Protein AF-I4Z5M4-F1 (afdb_monomer_lite)

Secondary structure (DSSP, 8-state):
-EEEEEEE-TT--EEEEEEEEEEE--TTSTT--SSPPPHHHHHHHHGGGTTT-EEEEEETTEEPP-GGGGEEEPPPEEEEE-TT-TTT---SEEEEEEEEEEEEEEEPPPPSEEEEEEEEEEETTEEEEEEEEEEEPP-

pLDDT: mean 95.05, std 5.37, range [71.88, 98.69]

Foldseek 3Di:
DAEAEDEDEFFDKDKDFLFKDKDFFDDPFLPHHNDTDDPVRRCVVGCQRAPPKDKWKDKQPHTDPDQVVQKDKDDFDKDAADQQDPRGRDHGDITDRMIMIGGMDIGGTDDAAWMKMWMKIDGDPDIDTYIYTYGYHDD

Radius of gyration: 17.6 Å; chains: 1; bounding box: 40×32×44 Å

Structure (mmCIF, N/CA/C/O backbone):
data_AF-I4Z5M4-F1
#
_entry.id   AF-I4Z5M4-F1
#
loop_
_atom_site.group_PDB
_atom_site.id
_atom_site.type_symbol
_atom_site.label_atom_id
_atom_site.label_alt_id
_atom_site.label_comp_id
_atom_site.label_asym_id
_atom_site.label_entity_id
_atom_site.label_seq_id
_atom_site.pdbx_PDB_ins_code
_atom_site.Cartn_x
_atom_site.Cartn_y
_atom_site.Cartn_z
_atom_site.occupancy
_atom_site.B_iso_or_equiv
_atom_site.auth_seq_id
_atom_site.auth_comp_id
_atom_site.auth_asym_id
_atom_site.auth_atom_id
_atom_site.pdbx_PDB_model_num
ATOM 1 N N . MET A 1 1 ? 9.535 4.067 14.294 1.00 82.12 1 MET A N 1
ATOM 2 C CA . MET A 1 1 ? 8.126 4.272 14.683 1.00 82.12 1 MET A CA 1
ATOM 3 C C . MET A 1 1 ? 7.686 5.665 14.266 1.00 82.12 1 MET A C 1
ATOM 5 O O . MET A 1 1 ? 8.376 6.635 14.562 1.00 82.12 1 MET A O 1
ATOM 9 N N . THR A 1 2 ? 6.556 5.761 13.577 1.00 94.38 2 THR A N 1
ATOM 10 C CA . THR A 1 2 ? 5.973 7.005 13.074 1.00 94.38 2 THR A CA 1
ATOM 11 C C . THR A 1 2 ? 4.581 7.185 13.666 1.00 94.38 2 THR A C 1
ATOM 13 O O . THR A 1 2 ? 3.750 6.288 13.574 1.00 94.38 2 THR A O 1
ATOM 16 N N . GLN A 1 3 ? 4.312 8.349 14.257 1.00 96.88 3 GLN A N 1
ATOM 17 C CA . GLN A 1 3 ? 3.006 8.663 14.838 1.00 96.88 3 GLN A CA 1
ATOM 18 C C . GLN A 1 3 ? 2.268 9.702 13.997 1.00 96.88 3 GLN A C 1
ATOM 20 O O . GLN A 1 3 ? 2.870 10.645 13.469 1.00 96.88 3 GLN A O 1
ATOM 25 N N . ARG A 1 4 ? 0.961 9.507 13.849 1.00 96.75 4 ARG A N 1
ATOM 26 C CA . ARG A 1 4 ? 0.053 10.395 13.124 1.00 96.75 4 ARG A CA 1
ATOM 27 C C . ARG A 1 4 ? -1.239 10.545 13.912 1.00 96.75 4 ARG A C 1
ATOM 29 O O . ARG A 1 4 ? -1.675 9.608 14.572 1.00 96.75 4 ARG A O 1
ATOM 36 N N . ALA A 1 5 ? -1.859 11.710 13.797 1.00 97.56 5 ALA A N 1
ATOM 37 C CA . ALA A 1 5 ? -3.189 11.959 14.323 1.00 97.56 5 ALA A CA 1
ATOM 38 C C . ALA A 1 5 ? -4.081 12.485 13.199 1.00 97.56 5 ALA A C 1
ATOM 40 O O . ALA A 1 5 ? -3.630 13.284 12.375 1.00 97.56 5 ALA A O 1
ATOM 41 N N . CYS A 1 6 ? -5.329 12.032 13.148 1.00 96.81 6 CYS A N 1
ATOM 42 C CA . CYS A 1 6 ? -6.310 12.551 12.203 1.00 96.81 6 CYS A CA 1
ATOM 43 C C . CYS A 1 6 ? -7.723 12.529 12.787 1.00 96.81 6 CYS A C 1
ATOM 45 O O . CYS A 1 6 ? -8.016 11.857 13.775 1.00 96.81 6 CYS A O 1
ATOM 47 N N . THR A 1 7 ? -8.610 13.300 12.166 1.00 98.12 7 THR A N 1
ATOM 48 C CA . THR A 1 7 ? -10.040 13.305 12.465 1.00 98.12 7 THR A CA 1
ATOM 49 C C . THR A 1 7 ? -10.798 12.928 11.205 1.00 98.12 7 THR A C 1
ATOM 51 O O . THR A 1 7 ? -10.510 13.461 10.133 1.00 98.12 7 THR A O 1
ATOM 54 N N . ILE A 1 8 ? -11.746 12.004 11.328 1.00 97.12 8 ILE A N 1
ATOM 55 C CA . ILE A 1 8 ? -12.544 11.497 10.210 1.00 97.12 8 ILE A CA 1
ATOM 56 C C . ILE A 1 8 ? -14.040 11.574 10.543 1.00 97.12 8 ILE A C 1
ATOM 58 O O . ILE A 1 8 ? -14.411 11.510 11.718 1.00 97.12 8 ILE A O 1
ATOM 62 N N . PRO A 1 9 ? -14.925 11.699 9.540 1.00 97.19 9 PRO A N 1
ATOM 63 C CA . PRO A 1 9 ? -16.361 11.584 9.768 1.00 97.19 9 PRO A CA 1
ATOM 64 C C . PRO A 1 9 ? -16.766 10.137 10.095 1.00 97.19 9 PRO A C 1
ATOM 66 O O . PRO A 1 9 ? -16.111 9.187 9.655 1.00 97.19 9 PRO A O 1
ATOM 69 N N . ALA A 1 10 ? -17.882 9.970 10.813 1.00 96.62 10 ALA A N 1
ATOM 70 C CA . ALA A 1 10 ? -18.506 8.665 11.031 1.00 96.62 10 ALA A CA 1
ATOM 71 C C . ALA A 1 10 ? -18.843 7.946 9.711 1.00 96.62 10 ALA A C 1
ATOM 73 O O . ALA A 1 10 ? -18.986 8.554 8.645 1.00 96.62 10 ALA A O 1
ATOM 74 N N . ASN A 1 11 ? -19.033 6.626 9.802 1.00 95.75 11 ASN A N 1
ATOM 75 C CA . ASN A 1 11 ? -19.490 5.770 8.700 1.00 95.75 11 ASN A CA 1
ATOM 76 C C . ASN A 1 11 ? -18.551 5.727 7.482 1.00 95.75 11 ASN A C 1
ATOM 78 O O . ASN A 1 11 ? -18.989 5.451 6.363 1.00 95.75 11 ASN A O 1
ATOM 82 N N . LYS A 1 12 ? -17.251 5.970 7.680 1.00 96.12 12 LYS A N 1
ATOM 83 C CA . LYS A 1 12 ? -16.227 5.774 6.648 1.00 96.12 12 LYS A CA 1
ATOM 84 C C . LYS A 1 12 ? -15.405 4.528 6.926 1.00 96.12 12 LYS A C 1
ATOM 86 O O . LYS A 1 12 ? -14.849 4.375 8.008 1.00 96.12 12 LYS A O 1
ATOM 91 N N . ALA A 1 13 ? -15.330 3.650 5.929 1.00 97.38 13 ALA A N 1
ATOM 92 C CA . ALA A 1 13 ? -14.359 2.569 5.924 1.00 97.38 13 ALA A CA 1
ATOM 93 C C . ALA A 1 13 ? -12.948 3.155 5.783 1.00 97.38 13 ALA A C 1
ATOM 95 O O . ALA A 1 13 ? -12.754 4.152 5.083 1.00 97.38 13 ALA A O 1
ATOM 96 N N . LEU A 1 14 ? -11.975 2.525 6.434 1.00 97.31 14 LEU A N 1
ATOM 97 C CA . LEU A 1 14 ? -10.570 2.907 6.337 1.00 97.31 14 LEU A CA 1
ATOM 98 C C . LEU A 1 14 ? -9.827 1.849 5.539 1.00 97.31 14 LEU A C 1
ATOM 100 O O .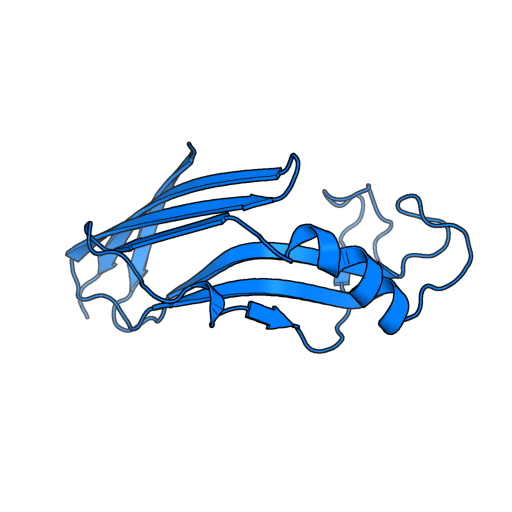 LEU A 1 14 ? -9.865 0.677 5.899 1.00 97.31 14 LEU A O 1
ATOM 104 N N . PHE A 1 15 ? -9.160 2.266 4.469 1.00 97.50 15 PHE A N 1
ATOM 105 C CA . PHE A 1 15 ? -8.356 1.401 3.617 1.00 97.50 15 PHE A CA 1
ATOM 106 C C . PHE A 1 15 ? -6.916 1.900 3.604 1.00 97.50 15 PHE A C 1
ATOM 108 O O . PHE A 1 15 ? -6.685 3.082 3.349 1.00 97.50 15 PHE A O 1
ATOM 115 N N . PHE A 1 16 ? -5.962 1.024 3.904 1.00 97.00 16 PHE A N 1
ATOM 116 C CA . PHE A 1 16 ? -4.551 1.393 3.972 1.00 97.00 16 PHE A CA 1
ATOM 117 C C . PHE A 1 16 ? -3.632 0.200 3.673 1.00 97.00 16 PHE A C 1
ATOM 119 O O . PHE A 1 16 ? -3.988 -0.945 3.979 1.00 97.00 16 PHE A O 1
ATOM 126 N N . PRO A 1 17 ? -2.449 0.450 3.082 1.00 97.12 17 PRO A N 1
ATOM 127 C CA . PRO A 1 17 ? -1.425 -0.571 2.922 1.00 97.12 17 PRO A CA 1
ATOM 128 C C . PRO A 1 17 ? -0.757 -0.875 4.264 1.00 97.12 17 PRO A C 1
ATOM 130 O O . PRO A 1 17 ? -0.435 0.032 5.032 1.00 97.12 17 PRO A O 1
ATOM 133 N N . LEU A 1 18 ? -0.494 -2.154 4.516 1.00 97.50 18 LEU A N 1
ATOM 134 C CA . LEU A 1 18 ? 0.460 -2.581 5.542 1.00 97.50 18 LEU A CA 1
ATOM 135 C C . LEU A 1 18 ? 1.887 -2.572 4.994 1.00 97.50 18 LEU A C 1
ATOM 137 O O . LEU A 1 18 ? 2.822 -2.223 5.703 1.00 97.50 18 LEU A O 1
ATOM 141 N N . LEU A 1 19 ? 2.032 -2.975 3.732 1.00 97.31 19 LEU A N 1
ATOM 142 C CA . LEU A 1 19 ? 3.251 -2.938 2.936 1.00 97.31 19 LEU A CA 1
ATOM 143 C C . LEU A 1 19 ? 2.847 -3.153 1.477 1.00 97.31 19 LEU A C 1
ATOM 145 O O . LEU A 1 19 ? 2.080 -4.074 1.189 1.00 97.31 19 LEU A O 1
ATOM 149 N N . ASN A 1 20 ? 3.365 -2.344 0.562 1.00 97.06 20 ASN A N 1
ATOM 150 C CA . ASN A 1 20 ? 3.147 -2.515 -0.869 1.00 97.06 20 ASN A CA 1
ATOM 151 C C . ASN A 1 20 ? 4.372 -2.075 -1.670 1.00 97.06 20 ASN A C 1
ATOM 153 O O . ASN A 1 20 ? 5.227 -1.338 -1.179 1.00 97.06 20 ASN A O 1
ATOM 157 N N . ALA A 1 21 ? 4.436 -2.543 -2.908 1.00 96.19 21 ALA A N 1
ATOM 158 C CA . ALA A 1 21 ? 5.428 -2.148 -3.884 1.00 96.19 21 ALA A CA 1
ATOM 159 C C . ALA A 1 21 ? 4.746 -1.961 -5.236 1.00 96.19 21 ALA A C 1
ATOM 161 O O . ALA A 1 21 ? 3.900 -2.759 -5.644 1.00 96.19 21 ALA A O 1
ATOM 162 N N . PHE A 1 22 ? 5.164 -0.925 -5.949 1.00 95.44 22 PHE A N 1
ATOM 163 C CA . PHE A 1 22 ? 4.693 -0.647 -7.292 1.00 95.44 22 PHE A CA 1
ATOM 164 C C . PHE A 1 22 ? 5.882 -0.458 -8.230 1.00 95.44 22 PHE A C 1
ATOM 166 O O . PHE A 1 22 ? 6.983 -0.110 -7.804 1.00 95.44 22 PHE A O 1
ATOM 173 N N . ALA A 1 23 ? 5.649 -0.702 -9.511 1.00 95.44 23 ALA A N 1
ATOM 174 C CA . ALA A 1 23 ? 6.594 -0.428 -10.579 1.00 95.44 23 ALA A CA 1
ATOM 175 C C . ALA A 1 23 ? 5.823 0.053 -11.802 1.00 95.44 23 ALA A C 1
ATOM 177 O O . ALA A 1 23 ? 4.648 -0.272 -11.986 1.00 95.44 23 ALA A O 1
ATOM 178 N N . PHE A 1 24 ? 6.481 0.836 -12.639 1.00 95.38 24 PHE A N 1
ATOM 179 C CA . PHE A 1 24 ? 5.900 1.352 -13.865 1.00 95.38 24 PHE A CA 1
ATOM 180 C C . PHE A 1 24 ? 6.972 1.455 -14.934 1.00 95.38 24 PHE A C 1
ATOM 182 O O . PHE A 1 24 ? 8.142 1.641 -14.619 1.00 95.38 24 PHE A O 1
ATOM 189 N N . ASP A 1 25 ? 6.565 1.314 -16.184 1.00 95.81 25 ASP A N 1
ATOM 190 C CA . ASP A 1 25 ? 7.431 1.479 -17.340 1.00 95.81 25 ASP A CA 1
ATOM 191 C C . ASP A 1 25 ? 7.715 2.967 -17.587 1.00 95.81 25 ASP A C 1
ATOM 193 O O . ASP A 1 25 ? 6.795 3.788 -17.689 1.00 95.81 25 ASP A O 1
ATOM 197 N N . SER A 1 26 ? 8.997 3.320 -17.650 1.00 93.12 26 SER A N 1
ATOM 198 C CA . SER A 1 26 ? 9.475 4.685 -17.867 1.00 93.12 26 SER A CA 1
ATOM 199 C C . SER A 1 26 ? 10.775 4.694 -18.688 1.00 93.12 26 SER A C 1
ATOM 201 O O . SER A 1 26 ? 11.838 5.025 -18.155 1.00 93.12 26 SER A O 1
ATOM 203 N N . PRO A 1 27 ? 10.727 4.336 -19.982 1.00 93.38 27 PRO A N 1
ATOM 204 C CA . PRO A 1 27 ? 11.931 4.096 -20.768 1.00 93.38 27 PRO A CA 1
ATOM 205 C C . PRO A 1 27 ? 12.832 5.328 -20.874 1.00 93.38 27 PRO A C 1
ATOM 207 O O . PRO A 1 27 ? 12.381 6.437 -21.166 1.00 93.38 27 PRO A O 1
ATOM 210 N N . GLY A 1 28 ? 14.127 5.121 -20.662 1.00 91.19 28 GLY A N 1
ATOM 211 C CA . GLY A 1 28 ? 15.175 6.134 -20.758 1.00 91.19 28 GLY A CA 1
ATOM 212 C C . GLY A 1 28 ? 15.200 7.129 -19.597 1.00 91.19 28 GLY A C 1
ATOM 213 O O . GLY A 1 28 ? 15.998 8.067 -19.622 1.00 91.19 28 GLY A O 1
ATOM 214 N N . VAL A 1 29 ? 14.348 6.948 -18.585 1.00 88.50 29 VAL A N 1
ATOM 215 C CA . VAL A 1 29 ? 14.267 7.800 -17.393 1.00 88.50 29 VAL A CA 1
ATOM 216 C C . VAL A 1 29 ? 14.122 6.943 -16.132 1.00 88.50 29 VAL A C 1
ATOM 218 O O . VAL A 1 29 ? 13.959 5.729 -16.199 1.00 88.50 29 VAL A O 1
ATOM 221 N N . CYS A 1 30 ? 14.222 7.558 -14.951 1.00 86.50 30 CYS A N 1
ATOM 222 C CA . CYS A 1 30 ? 14.070 6.860 -13.665 1.00 86.50 30 CYS A CA 1
ATOM 223 C C . CYS A 1 30 ? 15.009 5.653 -13.451 1.00 86.50 30 CYS A C 1
ATOM 225 O O . CYS A 1 30 ? 14.688 4.733 -12.703 1.00 86.50 30 CYS A O 1
ATOM 227 N N . GLY A 1 31 ? 16.167 5.628 -14.120 1.00 87.06 31 GLY A N 1
ATOM 228 C CA . GLY A 1 31 ? 17.099 4.499 -14.057 1.00 87.06 31 GLY A CA 1
ATOM 229 C C . GLY A 1 31 ? 16.707 3.284 -14.908 1.00 87.06 31 GLY A C 1
ATOM 230 O O . GLY A 1 31 ? 17.360 2.251 -14.786 1.00 87.06 31 GLY A O 1
ATOM 231 N N . GLN A 1 32 ? 15.690 3.396 -15.769 1.00 91.88 32 GLN A N 1
ATOM 232 C CA . GLN A 1 32 ? 15.381 2.398 -16.796 1.00 91.88 32 GLN A CA 1
ATOM 233 C C . GLN A 1 32 ? 16.155 2.693 -18.083 1.00 91.88 32 GLN A C 1
ATOM 235 O O . GLN A 1 32 ? 16.458 3.849 -18.400 1.00 91.88 32 GLN A O 1
ATOM 240 N N . ASP A 1 33 ? 16.486 1.641 -18.829 1.00 92.69 33 ASP A N 1
ATOM 241 C CA . ASP A 1 33 ? 17.024 1.785 -20.177 1.00 92.69 33 ASP A CA 1
ATOM 242 C C . ASP A 1 33 ? 15.927 2.246 -21.152 1.00 92.69 33 ASP A C 1
ATOM 244 O O . ASP A 1 33 ? 14.776 2.461 -20.778 1.00 92.69 33 ASP A O 1
ATOM 248 N N . ALA A 1 34 ? 16.280 2.453 -22.419 1.00 93.69 34 ALA A N 1
ATOM 249 C CA . ALA A 1 34 ? 15.317 2.881 -23.433 1.00 93.69 34 ALA A CA 1
ATOM 250 C C . ALA A 1 34 ? 14.346 1.764 -23.880 1.00 93.69 34 ALA A C 1
ATOM 252 O O . ALA A 1 34 ? 13.600 1.966 -24.838 1.00 93.69 34 ALA A O 1
ATOM 253 N N . VAL A 1 35 ? 14.368 0.587 -23.243 1.00 95.50 35 VAL A N 1
ATOM 254 C CA . VAL A 1 35 ? 13.523 -0.554 -23.595 1.00 95.50 35 VAL A CA 1
ATOM 255 C C . VAL A 1 35 ? 12.275 -0.545 -22.718 1.00 95.50 35 VAL A C 1
ATOM 257 O O . VAL A 1 35 ? 12.344 -0.409 -21.503 1.00 95.50 35 VAL A O 1
ATOM 260 N N . HIS A 1 36 ? 11.115 -0.716 -23.347 1.00 96.25 36 HIS A N 1
ATOM 261 C CA . HIS A 1 36 ? 9.852 -0.853 -22.628 1.00 96.25 36 HIS A CA 1
ATOM 262 C C . HIS A 1 36 ? 9.810 -2.142 -21.802 1.00 96.25 36 HIS A C 1
ATOM 264 O O . HIS A 1 36 ? 10.107 -3.228 -22.309 1.00 96.25 36 HIS A O 1
ATOM 270 N N . VAL A 1 37 ? 9.357 -2.031 -20.555 1.00 96.62 37 VAL A N 1
ATOM 271 C CA . VAL A 1 37 ? 9.191 -3.160 -19.635 1.00 96.62 37 VAL A CA 1
ATOM 272 C C . VAL A 1 37 ? 7.763 -3.702 -19.714 1.00 96.62 37 VAL A C 1
ATOM 274 O O . VAL A 1 37 ? 6.778 -2.970 -19.590 1.00 96.62 37 VAL A O 1
ATOM 277 N N . SER A 1 38 ? 7.622 -5.016 -19.909 1.00 97.56 38 SER A N 1
ATOM 278 C CA . SER A 1 38 ? 6.302 -5.646 -19.997 1.00 97.56 38 SER A CA 1
ATOM 279 C C . SER A 1 38 ? 5.585 -5.671 -18.640 1.00 97.56 38 SER A C 1
ATOM 281 O O . SER A 1 38 ? 6.215 -5.691 -17.584 1.00 97.56 38 SER A O 1
ATOM 283 N N . VAL A 1 39 ? 4.248 -5.758 -18.642 1.00 98.25 39 VAL A N 1
ATOM 284 C CA . VAL A 1 39 ? 3.457 -5.926 -17.403 1.00 98.25 39 VAL A CA 1
ATOM 285 C C . VAL A 1 39 ? 3.937 -7.136 -16.598 1.00 98.25 39 VAL A C 1
ATOM 287 O O . VAL A 1 39 ? 4.038 -7.055 -15.377 1.00 98.25 39 VAL A O 1
ATOM 290 N N . THR A 1 40 ? 4.240 -8.252 -17.264 1.00 98.25 40 THR A N 1
ATOM 291 C CA . THR A 1 40 ? 4.730 -9.472 -16.609 1.00 98.25 40 THR A CA 1
ATOM 292 C C . THR A 1 40 ? 6.064 -9.231 -15.914 1.00 98.25 40 THR A C 1
ATOM 294 O O . THR A 1 40 ? 6.233 -9.634 -14.764 1.00 98.25 40 THR A O 1
ATOM 297 N N . ASP A 1 41 ? 6.987 -8.530 -16.569 1.00 97.81 41 ASP A N 1
ATOM 298 C CA . ASP A 1 41 ? 8.295 -8.228 -15.989 1.00 97.81 41 ASP A CA 1
ATOM 299 C C . ASP A 1 41 ? 8.164 -7.247 -14.824 1.00 97.81 41 ASP A C 1
ATOM 301 O O . ASP A 1 41 ? 8.738 -7.485 -13.765 1.00 97.81 41 ASP A O 1
ATOM 305 N N . LEU A 1 42 ? 7.313 -6.222 -14.943 1.00 98.00 42 LEU A N 1
ATOM 306 C CA . LEU A 1 42 ? 6.996 -5.323 -13.830 1.00 98.00 42 LEU A CA 1
ATOM 307 C C . LEU A 1 42 ? 6.421 -6.084 -12.621 1.00 98.00 42 LEU A C 1
ATOM 309 O O . LEU A 1 42 ? 6.790 -5.804 -11.480 1.00 98.00 42 LEU A O 1
ATOM 313 N N . ARG A 1 43 ? 5.549 -7.080 -12.841 1.00 98.19 43 ARG A N 1
ATOM 314 C CA . ARG A 1 43 ? 5.015 -7.939 -11.764 1.00 98.19 43 ARG A CA 1
ATOM 315 C C . ARG A 1 43 ? 6.108 -8.781 -11.115 1.00 98.19 43 ARG A C 1
ATOM 317 O O . ARG A 1 43 ? 6.156 -8.873 -9.889 1.00 98.19 43 ARG A O 1
ATOM 324 N N . THR A 1 44 ? 6.995 -9.359 -11.921 1.00 97.88 44 THR A N 1
ATOM 325 C CA . THR A 1 44 ? 8.164 -10.101 -11.437 1.00 97.88 44 THR A CA 1
ATOM 326 C C . THR A 1 44 ? 9.100 -9.206 -10.625 1.00 97.88 44 THR A C 1
ATOM 328 O O . THR A 1 44 ? 9.618 -9.650 -9.603 1.00 97.88 44 THR A O 1
ATOM 331 N N . LEU A 1 45 ? 9.271 -7.942 -11.020 1.00 95.81 45 LEU A N 1
ATOM 332 C CA . LEU A 1 45 ? 10.110 -6.973 -10.314 1.00 95.81 45 LEU A CA 1
ATOM 333 C C . LEU A 1 45 ? 9.559 -6.610 -8.927 1.00 95.81 45 LEU A C 1
ATOM 335 O O . LEU A 1 45 ? 10.338 -6.512 -7.979 1.00 95.81 45 LEU A O 1
ATOM 339 N N . VAL A 1 46 ? 8.240 -6.433 -8.773 1.00 96.75 46 VAL A N 1
ATOM 340 C CA . VAL A 1 46 ? 7.646 -6.048 -7.473 1.00 96.75 46 VAL A CA 1
ATOM 341 C C . VAL A 1 46 ? 7.446 -7.228 -6.520 1.00 96.75 46 VAL A C 1
ATOM 343 O O . VAL A 1 46 ? 7.497 -7.052 -5.304 1.00 96.75 46 VAL A O 1
ATOM 346 N N . ALA A 1 47 ? 7.251 -8.446 -7.034 1.00 96.69 47 ALA A N 1
ATOM 347 C CA . ALA A 1 47 ? 6.890 -9.605 -6.215 1.00 96.69 47 ALA A CA 1
ATOM 348 C C . ALA A 1 47 ? 7.858 -9.919 -5.046 1.00 96.69 47 ALA A C 1
ATOM 350 O O . ALA A 1 47 ? 7.358 -10.265 -3.966 1.00 96.69 47 ALA A O 1
ATOM 351 N N . PRO A 1 48 ? 9.197 -9.798 -5.179 1.00 96.31 48 PRO A N 1
ATOM 352 C CA . PRO A 1 48 ? 10.136 -10.033 -4.077 1.00 96.31 48 PRO A CA 1
ATOM 353 C C . PRO A 1 48 ? 9.989 -9.040 -2.919 1.00 96.31 48 PRO A C 1
ATOM 355 O O . PRO A 1 48 ? 10.247 -9.396 -1.772 1.00 96.31 48 PRO A O 1
ATOM 358 N N . TRP 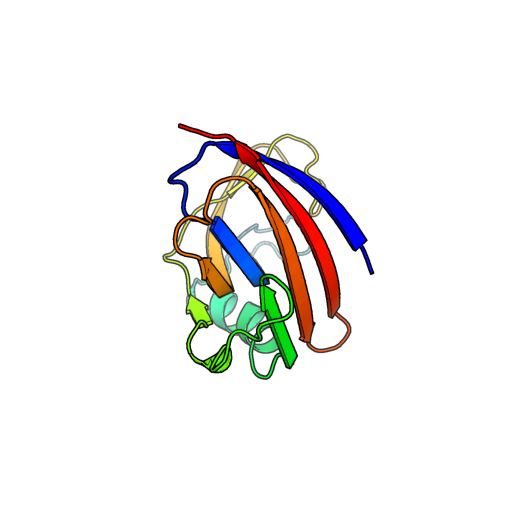A 1 49 ? 9.514 -7.823 -3.194 1.00 95.31 49 TRP A N 1
ATOM 359 C CA . TRP A 1 49 ? 9.291 -6.785 -2.182 1.00 95.31 49 TRP A CA 1
ATOM 360 C C . TRP A 1 49 ? 8.050 -7.031 -1.326 1.00 95.31 49 TRP A C 1
ATOM 362 O O . TRP A 1 49 ? 7.868 -6.360 -0.320 1.00 95.31 49 TRP A O 1
ATOM 372 N N . VAL A 1 50 ? 7.221 -8.010 -1.689 1.00 97.00 50 VAL A N 1
ATOM 373 C CA . VAL A 1 50 ? 5.961 -8.323 -0.998 1.00 97.00 50 VAL A CA 1
ATOM 374 C C . VAL A 1 50 ? 5.954 -9.759 -0.472 1.00 97.00 50 VAL A C 1
ATOM 376 O O . VAL A 1 50 ? 5.421 -10.048 0.597 1.00 97.00 50 VAL A O 1
ATOM 379 N N . THR A 1 51 ? 6.543 -10.693 -1.218 1.00 96.19 51 THR A N 1
ATOM 380 C CA . THR A 1 51 ? 6.450 -12.130 -0.928 1.00 96.19 51 THR A CA 1
ATOM 381 C C . THR A 1 51 ? 7.224 -12.509 0.330 1.00 96.19 51 THR A C 1
ATOM 383 O O . THR A 1 51 ? 8.446 -12.457 0.346 1.00 96.19 51 THR A O 1
ATOM 386 N N . GLY A 1 52 ? 6.516 -12.970 1.363 1.00 95.06 52 GLY A N 1
ATOM 387 C CA . GLY A 1 52 ? 7.126 -13.332 2.646 1.00 95.06 52 GLY A CA 1
ATOM 388 C C . GLY A 1 52 ? 7.266 -12.160 3.621 1.00 95.06 52 GLY A C 1
ATOM 389 O O . GLY A 1 52 ? 7.958 -12.306 4.626 1.00 95.06 52 GLY A O 1
ATOM 390 N N . ALA A 1 53 ? 6.605 -11.029 3.346 1.00 97.12 53 ALA A N 1
ATOM 391 C CA . ALA A 1 53 ? 6.581 -9.886 4.249 1.00 97.12 53 ALA A CA 1
ATOM 392 C C . ALA A 1 53 ? 6.095 -10.271 5.657 1.00 97.12 53 ALA A C 1
ATOM 394 O O . ALA A 1 53 ? 5.135 -11.027 5.829 1.00 97.12 53 ALA A O 1
ATOM 395 N N . GLN A 1 54 ? 6.744 -9.700 6.669 1.00 98.00 54 GLN A N 1
ATOM 396 C CA . GLN A 1 54 ? 6.323 -9.796 8.062 1.00 98.00 54 GLN A CA 1
ATOM 397 C C . GLN A 1 54 ? 5.349 -8.661 8.361 1.00 98.00 54 GLN A C 1
ATOM 399 O O . GLN A 1 54 ? 5.674 -7.494 8.141 1.00 98.00 54 GLN A O 1
ATOM 404 N N . LEU A 1 55 ? 4.154 -8.999 8.846 1.00 98.44 55 LEU A N 1
ATOM 405 C CA . LEU A 1 55 ? 3.054 -8.052 9.016 1.00 98.44 55 LEU A CA 1
ATOM 406 C C . LEU A 1 55 ? 2.471 -8.145 10.424 1.00 98.44 55 LEU A C 1
ATOM 408 O O . LEU A 1 55 ? 2.262 -9.240 10.951 1.00 98.44 55 LEU A O 1
ATOM 412 N N . SER A 1 56 ? 2.132 -6.995 10.995 1.00 98.50 56 SER A N 1
ATOM 413 C CA . SER A 1 56 ? 1.299 -6.891 12.191 1.00 98.50 56 SER A CA 1
ATOM 414 C C . SER A 1 56 ? 0.314 -5.738 12.011 1.00 98.50 56 SER A C 1
ATOM 416 O O . SER A 1 56 ? 0.625 -4.732 11.377 1.00 98.50 56 SER A O 1
ATOM 418 N N . ALA A 1 57 ? -0.903 -5.888 12.526 1.00 98.62 57 ALA A N 1
ATOM 419 C CA . ALA A 1 57 ? -1.894 -4.822 12.533 1.00 98.62 57 ALA A CA 1
ATOM 420 C C . ALA A 1 57 ? -2.871 -5.030 13.688 1.00 98.62 57 ALA A C 1
ATOM 422 O O . ALA A 1 57 ? -3.274 -6.160 13.974 1.00 98.62 57 ALA A O 1
ATOM 423 N N . GLN A 1 58 ? -3.275 -3.944 14.334 1.00 98.69 58 GLN A N 1
ATOM 424 C CA . GLN A 1 58 ? -4.239 -3.957 15.425 1.00 98.69 58 GLN A CA 1
ATOM 425 C C . GLN A 1 58 ? -5.068 -2.674 15.461 1.00 98.69 58 GLN A C 1
ATOM 427 O O . GLN A 1 58 ? -4.606 -1.605 15.056 1.00 98.69 58 GLN A O 1
ATOM 432 N N . VAL A 1 59 ? -6.282 -2.797 15.992 1.00 98.62 59 VAL A N 1
ATOM 433 C CA . VAL A 1 59 ? -7.187 -1.680 16.281 1.00 98.62 59 VAL A CA 1
ATOM 434 C C . VAL A 1 59 ? -7.537 -1.750 17.759 1.00 98.62 59 VAL A C 1
ATOM 436 O O . VAL A 1 59 ? -7.977 -2.796 18.227 1.00 98.62 59 VAL A O 1
ATOM 439 N N . ASP A 1 60 ? -7.284 -0.678 18.504 1.00 98.50 60 ASP A N 1
ATOM 440 C CA . ASP A 1 60 ? -7.537 -0.578 19.949 1.00 98.50 60 ASP A CA 1
ATOM 441 C C . ASP A 1 60 ? -6.918 -1.737 20.753 1.00 98.50 60 ASP A C 1
ATOM 443 O O . ASP A 1 60 ? -7.502 -2.273 21.692 1.00 98.50 60 ASP A O 1
ATOM 447 N N . GLY A 1 61 ? -5.718 -2.164 20.343 1.00 98.12 61 GLY A N 1
ATOM 448 C CA . GLY A 1 61 ? -4.997 -3.290 20.945 1.00 98.12 61 GLY A CA 1
ATOM 449 C C . GLY A 1 61 ? -5.516 -4.678 20.552 1.00 98.12 61 GLY A C 1
ATOM 450 O O . GLY A 1 61 ? -4.956 -5.677 20.996 1.00 98.12 61 GLY A O 1
ATOM 451 N N . VAL A 1 62 ? -6.550 -4.773 19.708 1.00 98.50 62 VAL A N 1
ATOM 452 C CA . VAL A 1 62 ? -7.079 -6.042 19.193 1.00 98.50 62 VAL A CA 1
ATOM 453 C C . VAL A 1 62 ? -6.390 -6.396 17.868 1.00 98.50 62 VAL A C 1
ATOM 455 O O . VAL A 1 62 ? -6.551 -5.662 16.887 1.00 98.50 62 VAL A O 1
ATOM 458 N N . PRO A 1 63 ? -5.648 -7.520 17.787 1.00 98.56 63 PRO A N 1
ATOM 459 C CA . PRO A 1 63 ? -4.945 -7.904 16.565 1.00 98.56 63 PRO A CA 1
ATOM 460 C C . PRO A 1 63 ? -5.889 -8.288 15.423 1.00 98.56 63 PRO A C 1
ATOM 462 O O . PRO A 1 63 ? -6.824 -9.075 15.604 1.00 98.56 63 PRO A O 1
ATOM 465 N N . ILE A 1 64 ? -5.574 -7.820 14.217 1.00 98.31 64 ILE A N 1
ATOM 466 C CA . ILE A 1 64 ? -6.180 -8.297 12.974 1.00 98.31 64 ILE A CA 1
ATOM 467 C C . ILE A 1 64 ? -5.437 -9.565 12.556 1.00 98.31 64 ILE A C 1
ATOM 469 O O . ILE A 1 64 ? -4.234 -9.549 12.302 1.00 98.31 64 ILE A O 1
ATOM 473 N N . ARG A 1 65 ? -6.154 -10.687 12.510 1.00 97.38 65 ARG A N 1
ATOM 474 C CA . ARG A 1 65 ? -5.583 -11.994 12.161 1.00 97.38 65 ARG A CA 1
ATOM 475 C C . ARG A 1 65 ? -5.668 -12.256 10.663 1.00 97.38 65 ARG A C 1
ATOM 477 O O . ARG A 1 65 ? -6.489 -11.667 9.967 1.00 97.38 65 ARG A O 1
ATOM 484 N N . HIS A 1 66 ? -4.876 -13.223 10.212 1.00 96.62 66 HIS A N 1
ATOM 485 C CA . HIS A 1 66 ? -4.878 -13.728 8.841 1.00 96.62 66 HIS A CA 1
ATOM 486 C C . HIS A 1 66 ? -4.511 -12.686 7.774 1.00 96.62 66 HIS A C 1
ATOM 488 O O . HIS A 1 66 ? -5.085 -12.670 6.682 1.00 96.62 66 HIS A O 1
ATOM 494 N N . LEU A 1 67 ? -3.564 -11.799 8.098 1.00 97.75 67 LEU A N 1
ATOM 495 C CA . LEU A 1 67 ? -3.109 -10.729 7.205 1.00 97.75 67 LEU A CA 1
ATOM 496 C C . LEU A 1 67 ? -2.531 -11.272 5.893 1.00 97.75 67 LEU A C 1
ATOM 498 O O . LEU A 1 67 ? -2.632 -10.610 4.865 1.00 97.75 67 LEU A O 1
ATOM 502 N N . GLU A 1 68 ? -2.017 -12.504 5.890 1.00 94.88 68 GLU A N 1
ATOM 503 C CA . GLU A 1 68 ? -1.539 -13.201 4.696 1.00 94.88 68 GLU A CA 1
ATOM 504 C C . GLU A 1 68 ? -2.610 -13.343 3.601 1.00 94.88 68 GLU A C 1
ATOM 506 O O . GLU A 1 68 ? -2.282 -13.461 2.421 1.00 94.88 68 GLU A O 1
ATOM 511 N N . ARG A 1 69 ? -3.896 -13.296 3.972 1.00 96.50 69 ARG A N 1
ATOM 512 C CA . ARG A 1 69 ? -5.029 -13.381 3.039 1.00 96.50 69 ARG A CA 1
ATOM 513 C C . ARG A 1 69 ? -5.363 -12.052 2.372 1.00 96.50 69 ARG A C 1
ATOM 515 O O . ARG A 1 69 ? -6.217 -12.023 1.491 1.00 96.50 69 ARG A O 1
ATOM 522 N N . PHE A 1 70 ? -4.735 -10.962 2.803 1.00 97.50 70 PHE A N 1
ATOM 523 C CA . PHE A 1 70 ? -5.033 -9.609 2.341 1.00 97.50 70 PHE A CA 1
ATOM 524 C C . PHE A 1 70 ? -4.040 -9.092 1.297 1.00 97.50 70 PHE A C 1
ATOM 526 O O . PHE A 1 70 ? -3.964 -7.885 1.060 1.00 97.50 70 PHE A O 1
ATOM 533 N N . ARG A 1 71 ? -3.283 -9.995 0.658 1.00 97.69 71 ARG A N 1
ATOM 534 C CA . ARG A 1 71 ? -2.478 -9.646 -0.513 1.00 97.69 71 ARG A CA 1
ATOM 535 C C . ARG A 1 71 ? -3.392 -9.319 -1.687 1.00 97.69 71 ARG A C 1
ATOM 537 O O . ARG A 1 71 ? -4.311 -10.080 -1.989 1.00 97.69 71 ARG A O 1
ATOM 544 N N . HIS A 1 72 ? -3.114 -8.223 -2.373 1.00 97.75 72 HIS A N 1
ATOM 545 C CA . HIS A 1 72 ? -3.822 -7.824 -3.573 1.00 97.75 72 HIS A CA 1
ATOM 546 C C . HIS A 1 72 ? -2.840 -7.329 -4.630 1.00 97.75 72 HIS A C 1
ATOM 548 O O . HIS A 1 72 ? -1.928 -6.563 -4.335 1.00 97.75 72 HIS A O 1
ATOM 554 N N . GLN A 1 73 ? -3.068 -7.762 -5.867 1.00 97.56 73 GLN A N 1
ATOM 555 C CA . GLN A 1 73 ? -2.406 -7.231 -7.047 1.00 97.56 73 GLN A CA 1
ATOM 556 C C . GLN A 1 73 ? -3.378 -6.305 -7.764 1.00 97.56 73 GLN A C 1
ATOM 558 O O . GLN A 1 73 ? -4.500 -6.705 -8.073 1.00 97.56 73 GLN A O 1
ATOM 563 N N . SER A 1 74 ? -2.942 -5.079 -8.037 1.00 98.06 74 SER A N 1
ATOM 564 C CA . SER A 1 74 ? -3.741 -4.102 -8.769 1.00 98.06 74 SER A CA 1
ATOM 565 C C . SER A 1 74 ? -4.124 -4.608 -10.164 1.00 98.06 74 SER A C 1
ATOM 567 O O . SER A 1 74 ? -3.450 -5.459 -10.743 1.00 98.06 74 SER A O 1
ATOM 569 N N . VAL A 1 75 ? -5.119 -3.986 -10.792 1.00 98.06 75 VAL A N 1
ATOM 570 C CA . VAL A 1 75 ? -5.184 -3.972 -12.264 1.00 98.06 75 VAL A CA 1
ATOM 571 C C . VAL A 1 75 ? -4.003 -3.176 -12.838 1.00 98.06 75 VAL A C 1
ATOM 573 O O . VAL A 1 75 ? -3.312 -2.475 -12.098 1.00 98.06 75 VAL A O 1
ATOM 576 N N . VAL A 1 76 ? -3.735 -3.282 -14.141 1.00 98.38 76 VAL A N 1
ATOM 577 C CA . VAL A 1 76 ? -2.757 -2.396 -14.797 1.00 98.38 76 VAL A CA 1
ATOM 578 C C . VAL A 1 76 ? -3.310 -0.973 -14.808 1.00 98.38 76 VAL A C 1
ATOM 580 O O . VAL A 1 76 ? -4.486 -0.770 -15.107 1.00 98.38 76 VAL A O 1
ATOM 583 N N . PHE A 1 77 ? -2.470 0.002 -14.478 1.00 97.81 77 PHE A N 1
ATOM 584 C CA . PHE A 1 77 ? -2.831 1.419 -14.463 1.00 97.81 77 PHE A CA 1
ATOM 585 C C . PHE A 1 77 ? -1.711 2.277 -15.064 1.00 97.81 77 PHE A C 1
ATOM 587 O O . PHE A 1 77 ? -0.740 1.754 -15.610 1.00 97.81 77 PHE A O 1
ATOM 594 N N . SER A 1 78 ? -1.861 3.596 -14.990 1.00 96.19 78 SER A N 1
ATOM 595 C CA . SER A 1 78 ? -0.855 4.577 -15.397 1.00 96.19 78 SER A CA 1
ATOM 596 C C . SER A 1 78 ? -0.623 5.594 -14.286 1.00 96.19 78 SER A C 1
ATOM 598 O O . SER A 1 78 ? -1.542 5.903 -13.527 1.00 96.19 78 SER A O 1
ATOM 600 N N . ILE A 1 79 ? 0.582 6.152 -14.220 1.00 91.62 79 ILE A N 1
ATOM 601 C CA . ILE A 1 79 ? 0.962 7.164 -13.233 1.00 91.62 79 ILE A CA 1
ATOM 602 C C . ILE A 1 79 ? 1.184 8.484 -13.954 1.00 91.62 79 ILE A C 1
ATOM 604 O O . ILE A 1 79 ? 2.019 8.572 -14.850 1.00 91.62 79 ILE A O 1
ATOM 608 N N . SER A 1 80 ? 0.447 9.514 -13.551 1.00 91.38 80 SER A N 1
ATOM 609 C CA . SER A 1 80 ? 0.686 10.884 -14.001 1.00 91.38 80 SER A CA 1
ATOM 610 C C . SER A 1 80 ? 1.505 11.621 -12.951 1.00 91.38 80 SER A C 1
ATOM 612 O O . SER A 1 80 ? 1.099 11.699 -11.790 1.00 91.38 80 SER A O 1
ATOM 614 N N . THR A 1 81 ? 2.651 12.158 -13.355 1.00 87.44 81 THR A N 1
ATOM 615 C CA . THR A 1 81 ? 3.581 12.835 -12.448 1.00 87.44 81 THR A CA 1
ATOM 616 C C . THR A 1 81 ? 3.648 14.328 -12.773 1.00 87.44 81 THR A C 1
ATOM 618 O O . THR A 1 81 ? 3.559 14.715 -13.944 1.00 87.44 81 THR A O 1
ATOM 621 N N . PRO A 1 82 ? 3.761 15.209 -11.762 1.00 85.38 82 PRO A N 1
ATOM 622 C CA . PRO A 1 82 ? 4.16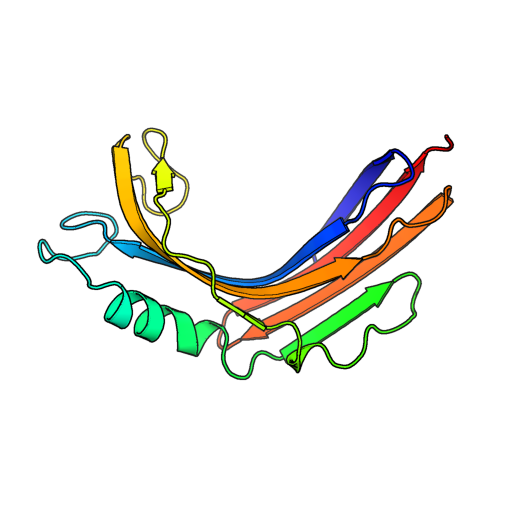6 16.588 -11.997 1.00 85.38 82 PRO A CA 1
ATOM 623 C C . PRO A 1 82 ? 5.655 16.640 -12.375 1.00 85.38 82 PRO A C 1
ATOM 625 O O . PRO A 1 82 ? 6.393 15.681 -12.151 1.00 85.38 82 PRO A O 1
ATOM 628 N N . ASN A 1 83 ? 6.114 17.777 -12.906 1.00 79.38 83 ASN A N 1
ATOM 629 C CA . ASN A 1 83 ? 7.546 17.992 -13.127 1.00 79.38 83 ASN A CA 1
ATOM 630 C C . ASN A 1 83 ? 8.309 17.869 -11.802 1.00 79.38 83 ASN A C 1
ATOM 632 O O . ASN A 1 83 ? 7.995 18.578 -10.845 1.00 79.38 83 ASN A O 1
ATOM 636 N N . GLY A 1 84 ? 9.332 17.016 -11.787 1.00 71.88 84 GLY A N 1
ATOM 637 C CA . GLY A 1 84 ? 10.220 16.845 -10.642 1.00 71.88 84 GLY A CA 1
ATOM 638 C C . GLY A 1 84 ? 9.579 16.114 -9.469 1.00 71.88 84 GLY A C 1
ATOM 639 O O . GLY A 1 84 ? 9.630 16.571 -8.328 1.00 71.88 84 GLY A O 1
ATOM 640 N N . ASP A 1 85 ? 8.939 14.986 -9.764 1.00 76.38 85 ASP A N 1
ATOM 641 C CA . ASP A 1 85 ? 8.323 14.144 -8.747 1.00 76.38 85 ASP A CA 1
ATOM 642 C C . ASP A 1 85 ? 9.305 13.596 -7.693 1.00 76.38 85 ASP A C 1
ATOM 644 O O . ASP A 1 85 ? 10.529 13.617 -7.836 1.00 76.38 85 ASP A O 1
ATOM 648 N N . LEU A 1 86 ? 8.734 13.080 -6.602 1.00 73.50 86 LEU A N 1
ATOM 649 C CA . LEU A 1 86 ? 9.484 12.560 -5.455 1.00 73.50 86 LEU A CA 1
ATOM 650 C C . LEU A 1 86 ? 10.157 11.205 -5.715 1.00 73.50 86 LEU A C 1
ATOM 652 O O . LEU A 1 86 ? 10.876 10.722 -4.842 1.00 73.50 86 LEU A O 1
ATOM 656 N N . PHE A 1 87 ? 9.904 10.568 -6.859 1.00 74.25 87 PHE A N 1
ATOM 657 C CA . PHE A 1 87 ? 10.423 9.232 -7.137 1.00 74.25 87 PHE A CA 1
ATOM 658 C C . PHE A 1 87 ? 11.827 9.313 -7.723 1.00 74.25 87 PHE A C 1
ATOM 660 O O . PHE A 1 87 ? 12.778 8.775 -7.161 1.00 74.25 87 PHE A O 1
ATOM 667 N N . CYS A 1 88 ? 11.959 10.004 -8.850 1.00 82.31 88 CYS A N 1
ATOM 668 C CA . CYS A 1 88 ? 13.205 10.053 -9.609 1.00 82.31 88 CYS A CA 1
ATOM 669 C C . CYS A 1 88 ? 13.292 11.312 -10.477 1.00 82.31 88 CYS A C 1
ATOM 671 O O . CYS A 1 88 ? 14.004 11.322 -11.482 1.00 82.31 88 CYS A O 1
ATOM 673 N N . ASN A 1 89 ? 12.593 12.380 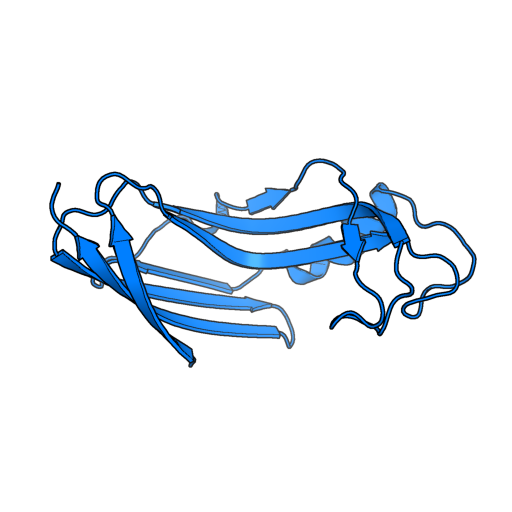-10.067 1.00 84.75 89 ASN A N 1
ATOM 674 C CA . ASN A 1 89 ? 12.561 13.664 -10.755 1.00 84.75 89 ASN A CA 1
ATOM 675 C C . ASN A 1 89 ? 12.068 13.521 -12.207 1.00 84.75 89 ASN A C 1
ATOM 677 O O . ASN A 1 89 ? 12.687 14.037 -13.141 1.00 84.75 89 ASN A O 1
ATOM 681 N N . LEU A 1 90 ? 10.970 12.779 -12.400 1.00 86.62 90 LEU A N 1
ATOM 682 C CA . LEU A 1 90 ? 10.426 12.511 -13.730 1.00 86.62 90 LEU A CA 1
ATOM 683 C C . LEU A 1 90 ? 9.970 13.795 -14.439 1.00 86.62 90 LEU A C 1
ATOM 685 O O . LEU A 1 90 ? 9.424 14.705 -13.801 1.00 86.62 90 LEU A O 1
ATOM 689 N N . PRO A 1 91 ? 10.122 13.854 -15.775 1.00 87.31 91 PRO A N 1
ATOM 690 C CA . PRO A 1 91 ? 9.390 14.808 -16.595 1.00 87.31 91 PRO A CA 1
ATOM 691 C C . PRO A 1 91 ? 7.882 14.665 -16.381 1.00 87.31 91 PRO A C 1
ATOM 693 O O . PRO A 1 91 ? 7.385 13.542 -16.253 1.00 87.31 91 PRO A O 1
ATOM 696 N N . GLN A 1 92 ? 7.154 15.782 -16.414 1.00 90.69 92 GLN A N 1
ATOM 697 C CA . GLN A 1 92 ? 5.695 15.771 -16.388 1.00 90.69 92 GLN A CA 1
ATOM 698 C C . GLN A 1 92 ? 5.165 14.997 -17.593 1.00 90.69 92 GLN A C 1
ATOM 700 O O . GLN A 1 92 ? 5.200 15.474 -18.729 1.00 90.69 92 GLN A O 1
ATOM 705 N N . ALA A 1 93 ? 4.647 13.807 -17.328 1.00 90.75 93 ALA A N 1
ATOM 706 C CA . ALA A 1 93 ? 4.034 12.946 -18.319 1.00 90.75 93 ALA A CA 1
ATOM 707 C C . ALA A 1 93 ? 3.126 11.925 -17.628 1.00 90.75 93 ALA A C 1
ATOM 709 O O . ALA A 1 93 ? 2.966 11.913 -16.405 1.00 90.75 93 ALA A O 1
ATOM 710 N N . THR A 1 94 ? 2.507 11.074 -18.439 1.00 93.50 94 THR A N 1
ATOM 711 C CA . THR A 1 94 ? 1.846 9.864 -17.956 1.00 93.50 94 THR A CA 1
ATOM 712 C C . THR A 1 94 ? 2.676 8.662 -18.370 1.00 93.50 94 THR A C 1
ATOM 714 O O . THR A 1 94 ? 2.949 8.483 -19.554 1.00 93.50 94 THR A O 1
ATOM 717 N N . TYR A 1 95 ? 3.062 7.862 -17.384 1.00 93.25 95 TYR A N 1
ATOM 718 C CA . TYR A 1 95 ? 3.883 6.672 -17.541 1.00 93.25 95 TYR A CA 1
ATOM 719 C C . TYR A 1 95 ? 3.035 5.421 -17.354 1.00 93.25 95 TYR A C 1
ATOM 721 O O . TYR A 1 95 ? 2.114 5.381 -16.530 1.00 93.25 95 TYR A O 1
ATOM 729 N N . GLY A 1 96 ? 3.343 4.394 -18.131 1.00 94.50 96 GLY A N 1
ATOM 730 C CA . GLY A 1 96 ? 2.654 3.123 -18.070 1.00 94.50 96 GLY A CA 1
ATOM 731 C C . GLY A 1 96 ? 3.220 2.127 -19.082 1.00 94.50 96 GLY A C 1
ATOM 732 O O . GLY A 1 96 ? 3.840 2.550 -20.055 1.00 94.50 96 GLY A O 1
ATOM 733 N N . PRO A 1 97 ? 2.964 0.824 -18.891 1.00 97.50 97 PRO A N 1
ATOM 734 C CA . PRO A 1 97 ? 2.096 0.253 -17.857 1.00 97.50 97 PRO A CA 1
ATOM 735 C C . PRO A 1 97 ? 2.648 0.390 -16.431 1.00 97.50 97 PRO A C 1
ATOM 737 O O . PRO A 1 97 ? 3.854 0.412 -16.225 1.00 97.50 97 PRO A O 1
ATOM 740 N N . ALA A 1 98 ? 1.754 0.471 -15.445 1.00 97.25 98 ALA A N 1
ATOM 741 C CA . ALA A 1 98 ? 2.074 0.449 -14.021 1.00 97.25 98 ALA A CA 1
ATOM 742 C C . ALA A 1 98 ? 1.342 -0.691 -13.306 1.00 97.25 98 ALA A C 1
ATOM 744 O O . ALA A 1 98 ? 0.235 -1.092 -13.686 1.00 97.25 98 ALA A O 1
ATOM 745 N N . VAL A 1 99 ? 1.981 -1.216 -12.266 1.00 98.56 99 VAL A N 1
ATOM 746 C CA . VAL A 1 99 ? 1.514 -2.344 -11.463 1.00 98.56 99 VAL A CA 1
ATOM 747 C C . VAL A 1 99 ? 1.798 -2.103 -9.989 1.00 98.56 99 VAL A C 1
ATOM 749 O O . VAL A 1 99 ? 2.805 -1.494 -9.648 1.00 98.56 99 VAL A O 1
ATOM 752 N N . ASP A 1 100 ? 0.944 -2.630 -9.119 1.00 98.25 100 ASP A N 1
ATOM 753 C CA . ASP A 1 100 ? 1.149 -2.656 -7.671 1.00 98.25 100 ASP A CA 1
ATOM 754 C C . ASP A 1 100 ? 0.803 -4.036 -7.098 1.00 98.25 100 ASP A C 1
ATOM 756 O O . ASP A 1 100 ? -0.136 -4.696 -7.555 1.00 98.25 100 ASP A O 1
ATOM 760 N N . ASP A 1 101 ? 1.583 -4.476 -6.118 1.00 98.38 101 ASP A N 1
ATOM 761 C CA . ASP A 1 101 ? 1.335 -5.661 -5.302 1.00 98.38 101 ASP A CA 1
ATOM 762 C C . ASP A 1 101 ? 1.574 -5.295 -3.833 1.00 98.38 101 ASP A C 1
ATOM 764 O O . ASP A 1 101 ? 2.517 -4.573 -3.501 1.00 98.38 101 ASP A O 1
ATOM 768 N N . GLY A 1 102 ? 0.735 -5.785 -2.930 1.00 98.06 102 GLY A N 1
ATOM 769 C CA . GLY A 1 102 ? 0.870 -5.456 -1.518 1.00 98.06 102 GLY A CA 1
ATOM 770 C C . GLY A 1 102 ? -0.181 -6.096 -0.636 1.00 98.06 102 GLY A C 1
ATOM 771 O O . GLY A 1 102 ? -1.104 -6.755 -1.106 1.00 98.06 102 GLY A O 1
ATOM 772 N N . TYR A 1 103 ? -0.037 -5.881 0.666 1.00 98.50 103 TYR A N 1
ATOM 773 C CA . TYR A 1 103 ? -1.003 -6.275 1.681 1.00 98.50 103 TYR A CA 1
ATOM 774 C C . TYR A 1 103 ? -1.794 -5.063 2.144 1.00 98.50 103 TYR A C 1
ATOM 776 O O . TYR A 1 103 ? -1.214 -4.068 2.582 1.00 98.50 103 TYR A O 1
ATOM 784 N N . TYR A 1 104 ? -3.118 -5.167 2.090 1.00 98.44 104 TYR A N 1
ATOM 785 C CA . TYR A 1 104 ? -4.012 -4.043 2.335 1.00 98.44 104 TYR A CA 1
ATOM 786 C C . TYR A 1 104 ? -5.121 -4.404 3.311 1.00 98.44 104 TYR A C 1
ATO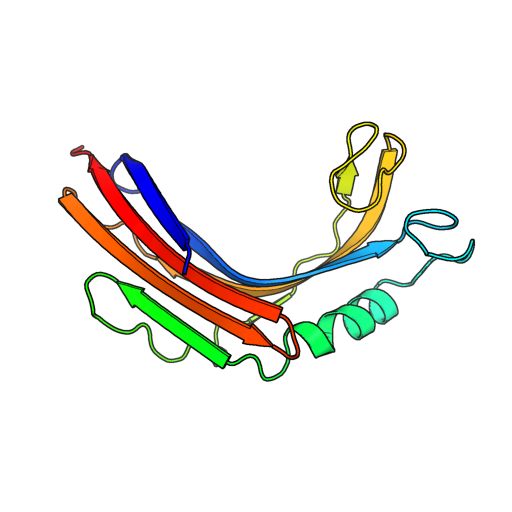M 788 O O . TYR A 1 104 ? -5.814 -5.401 3.140 1.00 98.44 104 TYR A O 1
ATOM 796 N N . VAL A 1 105 ? -5.351 -3.558 4.310 1.00 98.19 105 VAL A N 1
ATOM 797 C CA . VAL A 1 105 ? -6.446 -3.744 5.264 1.00 98.19 105 VAL A CA 1
ATOM 798 C C . VAL A 1 105 ? -7.568 -2.772 4.938 1.00 98.19 105 VAL A C 1
ATOM 800 O O . VAL A 1 105 ? -7.340 -1.575 4.776 1.00 98.19 105 VAL A O 1
ATOM 803 N N . MET A 1 106 ? -8.795 -3.294 4.887 1.00 97.81 106 MET A N 1
ATOM 804 C CA . MET A 1 106 ? -10.016 -2.496 4.904 1.00 97.81 106 MET A CA 1
ATOM 805 C C . MET A 1 106 ? -10.753 -2.727 6.222 1.00 97.81 106 MET A C 1
ATOM 807 O O . MET A 1 106 ? -11.247 -3.823 6.488 1.00 97.81 106 MET A O 1
ATOM 811 N N . LEU A 1 107 ? -10.850 -1.688 7.042 1.00 97.62 107 LEU A N 1
ATOM 812 C CA . LEU A 1 107 ? -11.654 -1.702 8.254 1.00 97.62 107 LEU A CA 1
ATOM 813 C C . LEU A 1 107 ? -13.087 -1.298 7.926 1.00 97.62 107 LEU A C 1
ATOM 815 O O . LEU A 1 107 ? -13.332 -0.352 7.170 1.00 97.62 107 LEU A O 1
ATOM 819 N N . LYS A 1 108 ? -14.043 -1.976 8.566 1.00 97.06 108 LYS A N 1
ATOM 820 C CA . LYS A 1 108 ? -15.403 -1.444 8.687 1.00 97.06 108 LYS A CA 1
ATOM 821 C C . LYS A 1 108 ? -15.350 -0.080 9.389 1.00 97.06 108 LYS A C 1
ATOM 823 O O . LYS A 1 108 ? -14.400 0.164 10.136 1.00 97.06 108 LYS A O 1
ATOM 828 N N . PRO A 1 109 ? -16.352 0.792 9.178 1.00 97.81 109 PRO A N 1
ATOM 829 C CA . PRO A 1 109 ? -16.407 2.057 9.889 1.00 97.81 109 PRO A CA 1
ATOM 830 C C . PRO A 1 109 ? -16.245 1.876 11.395 1.00 97.81 109 PRO A C 1
ATOM 832 O O . PRO A 1 109 ? -16.922 1.044 12.003 1.00 97.81 109 PRO A O 1
ATOM 835 N N . LEU A 1 110 ? -15.329 2.652 11.966 1.00 97.62 110 LEU A N 1
ATOM 836 C CA . LEU A 1 110 ? -15.124 2.703 13.404 1.00 97.62 110 LEU A CA 1
ATOM 837 C C . LEU A 1 110 ? -16.278 3.495 14.052 1.00 97.62 110 LEU A C 1
ATOM 839 O O . LEU A 1 110 ? -16.791 4.432 13.426 1.00 97.62 110 LEU A O 1
ATOM 843 N N . PRO A 1 111 ? -16.719 3.129 15.267 1.00 97.56 111 PRO A N 1
ATOM 844 C CA . PRO A 1 111 ? -17.673 3.929 16.032 1.00 97.56 111 PRO A CA 1
ATOM 845 C C . PRO A 1 111 ? -17.169 5.366 16.281 1.00 97.56 111 PRO A C 1
ATOM 847 O O . PRO A 1 111 ? -15.967 5.607 16.232 1.00 97.56 111 PRO A O 1
ATOM 850 N N . PRO A 1 112 ? -18.052 6.340 16.570 1.00 98.19 112 PRO A N 1
ATOM 851 C CA . PRO A 1 112 ? -17.626 7.652 17.056 1.00 98.19 112 PRO A CA 1
ATOM 852 C C . PRO A 1 112 ? -16.802 7.540 18.346 1.00 98.19 112 PRO A C 1
ATOM 854 O O . PRO A 1 112 ? -17.204 6.835 19.273 1.00 98.19 112 PRO A O 1
ATOM 857 N N . GLY A 1 113 ? -15.686 8.266 18.422 1.00 98.25 113 GLY A N 1
ATOM 858 C CA . GLY A 1 113 ? -14.753 8.194 19.547 1.00 98.25 113 GLY A CA 1
ATOM 859 C C . GLY A 1 113 ? -13.287 8.264 19.126 1.00 98.25 113 GLY A C 1
ATOM 860 O O . GLY A 1 113 ? -12.972 8.554 17.971 1.00 98.25 113 GLY A O 1
ATOM 861 N N . ASP A 1 114 ? -12.396 8.019 20.082 1.00 98.56 114 ASP A N 1
ATOM 862 C CA . ASP A 1 114 ? -10.953 7.954 19.856 1.00 98.56 114 ASP A CA 1
ATOM 863 C C . ASP A 1 114 ? -10.516 6.496 19.679 1.00 98.56 114 ASP A C 1
ATOM 865 O O . ASP A 1 114 ? -10.828 5.638 20.504 1.00 98.56 114 ASP A O 1
ATOM 869 N N . HIS A 1 115 ? -9.773 6.235 18.607 1.00 98.62 115 HIS A N 1
ATOM 870 C CA . HIS A 1 115 ? -9.280 4.916 18.232 1.00 98.62 115 HIS A CA 1
ATOM 871 C C . HIS A 1 115 ? -7.778 4.942 17.967 1.00 98.62 115 HIS A C 1
ATOM 873 O O . HIS A 1 115 ? -7.222 5.943 17.503 1.00 98.62 115 HIS A O 1
ATOM 879 N N . VAL A 1 116 ? -7.119 3.811 18.201 1.00 98.69 116 VAL A N 1
ATOM 880 C CA . VAL A 1 116 ? -5.708 3.612 17.872 1.00 98.69 116 VAL A CA 1
ATOM 881 C C . VAL A 1 116 ? -5.577 2.500 16.847 1.00 98.69 116 VAL A C 1
ATOM 883 O O . VAL A 1 116 ? -5.903 1.349 17.119 1.00 98.69 116 VAL A O 1
ATOM 886 N N . VAL A 1 117 ? -5.030 2.831 15.681 1.00 98.56 117 VAL A N 1
ATOM 887 C CA . VAL A 1 117 ? -4.632 1.844 14.673 1.00 98.56 117 VAL A CA 1
ATOM 888 C C . VAL A 1 117 ? -3.115 1.779 14.655 1.00 98.56 117 VAL A C 1
ATOM 890 O O . VAL A 1 117 ? -2.450 2.790 14.441 1.00 98.56 117 VAL A O 1
ATOM 893 N N . HIS A 1 118 ? -2.551 0.598 14.881 1.00 98.62 118 HIS A N 1
ATOM 894 C CA . HIS A 1 118 ? -1.108 0.374 14.793 1.00 98.62 118 HIS A CA 1
ATOM 895 C C . HIS A 1 118 ? -0.825 -0.768 13.836 1.00 98.62 118 HIS A C 1
ATOM 897 O O . HIS A 1 118 ? -1.517 -1.785 13.868 1.00 98.62 118 HIS A O 1
ATOM 903 N N . PHE A 1 119 ? 0.167 -0.588 12.974 1.00 98.62 119 PHE A N 1
ATOM 904 C CA . PHE A 1 119 ? 0.585 -1.619 12.045 1.00 98.62 119 PHE A CA 1
ATOM 905 C C . PHE A 1 119 ? 2.065 -1.528 11.707 1.00 98.62 119 PHE A C 1
ATOM 907 O O . PHE A 1 119 ? 2.685 -0.462 11.763 1.00 98.62 119 PHE A O 1
ATOM 914 N N . GLN A 1 120 ? 2.614 -2.676 11.333 1.00 98.19 120 GLN A N 1
ATOM 915 C CA . GLN A 1 120 ? 3.985 -2.831 10.889 1.00 98.19 120 GLN A CA 1
ATOM 916 C C . GLN A 1 120 ? 4.016 -3.693 9.631 1.00 98.19 120 GLN A C 1
ATOM 918 O O . GLN A 1 120 ? 3.218 -4.620 9.463 1.00 98.19 120 GLN A O 1
ATOM 923 N N . GLY A 1 121 ? 4.982 -3.396 8.775 1.00 97.62 121 GLY A N 1
ATOM 924 C CA . GLY A 1 121 ? 5.291 -4.185 7.596 1.00 97.62 121 GLY A CA 1
ATOM 925 C C . GLY A 1 121 ? 6.792 -4.191 7.381 1.00 97.62 121 GLY A C 1
ATOM 926 O O . GLY A 1 121 ? 7.420 -3.137 7.447 1.00 97.62 121 GLY A O 1
ATOM 927 N N . ALA A 1 122 ? 7.378 -5.358 7.144 1.00 97.69 122 ALA A N 1
ATOM 928 C CA . ALA A 1 122 ? 8.798 -5.477 6.849 1.00 97.69 122 ALA A CA 1
ATOM 929 C C . ALA A 1 122 ? 9.045 -6.489 5.735 1.00 97.69 122 ALA A C 1
ATOM 931 O O . ALA A 1 122 ? 8.477 -7.583 5.742 1.00 97.69 122 ALA A O 1
ATOM 932 N N . GLN A 1 123 ? 9.918 -6.118 4.800 1.00 97.00 123 GLN A N 1
ATOM 933 C CA . GLN A 1 123 ? 10.456 -7.024 3.803 1.00 97.00 123 GLN A CA 1
ATOM 934 C C . GLN A 1 123 ? 11.858 -6.600 3.362 1.00 97.00 123 GLN A C 1
ATOM 936 O O . GLN A 1 123 ? 12.081 -5.466 2.938 1.00 97.00 123 GLN A O 1
ATOM 941 N N . GLY A 1 124 ? 12.811 -7.532 3.425 1.00 92.44 124 GLY A N 1
ATOM 942 C CA . GLY A 1 124 ? 14.215 -7.242 3.131 1.00 92.44 124 GLY A CA 1
ATOM 943 C C . GLY A 1 124 ? 14.752 -6.106 4.009 1.00 92.44 124 GLY A C 1
ATOM 944 O O . GLY A 1 124 ? 14.685 -6.174 5.233 1.00 92.44 124 GLY A O 1
ATOM 945 N N . THR A 1 125 ? 15.287 -5.058 3.383 1.00 92.25 125 THR A N 1
ATOM 946 C CA . THR A 1 125 ? 15.787 -3.856 4.076 1.00 92.25 125 THR A CA 1
ATOM 947 C C . THR A 1 125 ? 14.707 -2.805 4.333 1.00 92.25 125 THR A C 1
ATOM 949 O O . THR A 1 125 ? 14.959 -1.831 5.042 1.00 92.25 125 THR A O 1
ATOM 952 N N . PHE A 1 126 ? 13.510 -2.980 3.772 1.00 92.69 126 PHE A N 1
ATOM 953 C CA . PHE A 1 126 ? 12.396 -2.067 3.968 1.00 92.69 126 PHE A CA 1
ATOM 954 C C . PHE A 1 126 ? 11.589 -2.465 5.206 1.00 92.69 126 PHE A C 1
ATOM 956 O O . PHE A 1 126 ? 11.237 -3.630 5.394 1.00 92.69 126 PHE A O 1
ATOM 963 N N . SER A 1 127 ? 11.257 -1.485 6.044 1.00 96.00 127 SER A N 1
ATOM 964 C CA . SER A 1 127 ? 10.316 -1.673 7.145 1.00 96.00 127 SER A CA 1
ATOM 965 C C . SER A 1 127 ? 9.570 -0.385 7.469 1.00 96.00 127 SER A C 1
ATOM 967 O O . SER A 1 127 ? 10.085 0.718 7.279 1.00 96.00 127 SER A O 1
ATOM 969 N N . LEU A 1 128 ? 8.354 -0.535 7.983 1.00 95.75 128 LEU A N 1
ATOM 970 C CA . LEU A 1 128 ? 7.543 0.543 8.522 1.00 95.75 128 LEU A CA 1
ATOM 971 C C . LEU A 1 128 ? 6.884 0.113 9.830 1.00 95.75 128 LEU A C 1
ATOM 973 O O . LEU A 1 128 ? 6.577 -1.058 10.046 1.00 95.75 128 LEU A O 1
ATOM 977 N N . ASP A 1 129 ? 6.667 1.098 10.693 1.00 97.88 129 ASP A N 1
ATOM 978 C CA . ASP A 1 129 ? 6.002 0.954 11.983 1.00 97.88 129 ASP A CA 1
ATOM 979 C C . ASP A 1 129 ? 5.223 2.241 12.245 1.00 97.88 129 ASP A C 1
ATOM 981 O O . ASP A 1 129 ? 5.829 3.301 12.461 1.00 97.88 129 ASP A O 1
ATOM 985 N N . VAL A 1 130 ? 3.897 2.158 12.143 1.00 98.12 130 VAL A N 1
ATOM 986 C CA . VAL A 1 130 ? 3.012 3.320 12.080 1.00 98.12 130 VAL A CA 1
ATOM 987 C C . VAL A 1 130 ? 1.882 3.194 13.090 1.00 98.12 130 VAL A C 1
ATOM 989 O O . VAL A 1 130 ? 1.149 2.208 13.108 1.00 98.12 130 VAL A O 1
ATOM 992 N N . THR A 1 131 ? 1.697 4.240 13.895 1.00 98.50 131 THR A N 1
A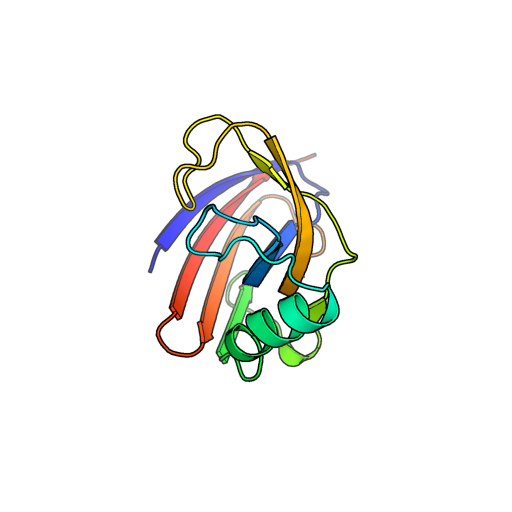TOM 993 C CA . THR A 1 131 ? 0.542 4.400 14.784 1.00 98.50 131 THR A CA 1
ATOM 994 C C . THR A 1 131 ? -0.279 5.612 14.360 1.00 98.50 131 THR A C 1
ATOM 996 O O . THR A 1 131 ? 0.234 6.732 14.308 1.00 98.50 131 THR A O 1
ATOM 999 N N . TYR A 1 132 ? -1.569 5.397 14.121 1.00 98.25 132 TYR A N 1
ATOM 1000 C CA . TYR A 1 132 ? -2.574 6.435 13.949 1.00 98.25 132 TYR A CA 1
ATOM 1001 C C . TYR A 1 132 ? -3.436 6.562 15.203 1.00 98.25 132 TYR A C 1
ATOM 1003 O O . TYR A 1 132 ? -4.028 5.586 15.658 1.00 98.25 132 TYR A O 1
ATOM 1011 N N . GLN A 1 133 ? -3.544 7.785 15.714 1.00 98.56 133 GLN A N 1
ATOM 1012 C CA . GLN A 1 133 ? -4.586 8.208 16.645 1.00 98.56 133 GLN A CA 1
ATOM 1013 C C . GLN A 1 133 ? -5.722 8.826 15.829 1.00 98.56 133 GLN A C 1
ATOM 1015 O O . GLN A 1 133 ? -5.548 9.871 15.196 1.00 98.56 133 GLN A O 1
ATOM 1020 N N . ILE A 1 134 ? -6.865 8.155 15.784 1.00 98.38 134 ILE A N 1
ATOM 1021 C CA . ILE A 1 134 ? -7.990 8.525 14.930 1.00 98.38 134 ILE A CA 1
ATOM 1022 C C . ILE A 1 134 ? -9.137 8.987 15.813 1.00 98.38 134 ILE A C 1
ATOM 1024 O O . ILE A 1 134 ? -9.662 8.205 16.597 1.00 98.38 134 ILE A O 1
ATOM 1028 N N . LYS A 1 135 ? -9.571 10.233 15.631 1.00 98.50 135 LYS A N 1
ATOM 1029 C CA . LYS A 1 135 ? -10.821 10.729 16.205 1.00 98.50 135 LYS A CA 1
ATOM 1030 C C . LYS A 1 135 ? -11.945 10.612 15.184 1.00 98.50 135 LYS A C 1
ATOM 1032 O O . LYS A 1 135 ? -11.910 11.257 14.136 1.00 98.50 135 LYS A O 1
ATOM 1037 N N . VAL A 1 136 ? -12.957 9.816 15.487 1.00 98.31 136 VAL A N 1
ATOM 1038 C CA . VAL A 1 136 ? -14.158 9.661 14.665 1.00 98.31 136 VAL A CA 1
ATOM 1039 C C . VAL A 1 136 ? -15.231 10.603 15.191 1.00 98.31 136 VAL A C 1
ATOM 1041 O O . VAL A 1 136 ? -15.638 10.516 16.351 1.00 98.31 136 VAL A O 1
ATOM 1044 N N . LEU A 1 137 ? -15.679 11.528 14.345 1.00 97.31 137 LEU A N 1
ATOM 1045 C CA . LEU A 1 137 ? -16.732 12.475 14.702 1.00 97.31 137 LEU A CA 1
ATOM 1046 C C . LEU A 1 137 ? -18.093 11.770 14.837 1.00 97.31 137 LEU A C 1
ATOM 1048 O O . LEU A 1 137 ? -18.331 10.788 14.134 1.00 97.31 137 LEU A O 1
ATOM 1052 N N . PRO A 1 138 ? -19.004 12.279 15.686 1.00 91.31 138 PRO A N 1
ATOM 1053 C CA . PRO A 1 138 ? -20.404 11.860 15.690 1.00 91.31 138 PRO A CA 1
ATOM 1054 C C . PRO A 1 138 ? -21.082 12.095 14.332 1.00 91.31 138 PRO A C 1
ATOM 1056 O O . PRO A 1 138 ? -20.584 12.867 13.508 1.00 91.31 138 PRO A O 1
ATOM 1059 N N . MET A 1 139 ? -22.218 11.422 14.119 1.00 79.88 139 MET A N 1
ATOM 1060 C CA . MET A 1 139 ? -23.115 11.705 12.990 1.00 79.88 139 MET A CA 1
ATOM 1061 C C . MET A 1 139 ? -23.816 13.052 13.144 1.00 79.88 139 MET A C 1
ATOM 1063 O O . MET A 1 139 ? -24.106 13.430 14.302 1.00 79.88 139 MET A O 1
#

Organism: NCBI:txid735332

Sequence (139 aa):
MTQRACTIPANKALFFPLLNAFAFDSPGVCGQDAVHVSVTDLRTLVAPWVTGAQLSAQVDGVPIRHLERFRHQSVVFSISTPNGDLFCNLPQATYGPAVDDGYYVMLKPLPPGDHVVHFQGAQGTFSLDVTYQIKVLPM